Protein AF-A0C649-F1 (afdb_monomer)

Structure (mmCIF, N/CA/C/O backbone):
data_AF-A0C649-F1
#
_entry.id   AF-A0C649-F1
#
loop_
_atom_site.group_PDB
_atom_site.id
_atom_site.type_symbol
_atom_site.label_atom_id
_atom_site.label_alt_id
_atom_site.label_comp_id
_atom_site.label_asym_id
_atom_site.label_entity_id
_atom_site.label_seq_id
_atom_site.pdbx_PDB_ins_code
_atom_site.Cartn_x
_atom_site.Cartn_y
_atom_site.Cartn_z
_atom_site.occupancy
_atom_site.B_iso_or_equiv
_atom_site.auth_seq_id
_atom_site.auth_comp_id
_atom_site.auth_asym_id
_atom_site.auth_atom_id
_atom_site.pdbx_PDB_model_num
ATOM 1 N N . MET A 1 1 ? -25.216 -16.153 63.126 1.00 35.41 1 MET A N 1
ATOM 2 C CA . MET A 1 1 ? -24.737 -17.516 62.807 1.00 35.41 1 MET A CA 1
ATOM 3 C C . MET A 1 1 ? -25.718 -18.140 61.824 1.00 35.41 1 MET A C 1
ATOM 5 O O . MET A 1 1 ? -26.820 -18.478 62.225 1.00 35.41 1 MET A O 1
ATOM 9 N N . SER A 1 2 ? -25.393 -18.168 60.529 1.00 37.34 2 SER A N 1
ATOM 10 C CA . SER A 1 2 ? -26.264 -18.753 59.497 1.00 37.34 2 SER A CA 1
ATOM 11 C C . SER A 1 2 ? -26.113 -20.274 59.497 1.00 37.34 2 SER A C 1
ATOM 13 O O . SER A 1 2 ? -25.001 -20.763 59.297 1.00 37.34 2 SER A O 1
ATOM 15 N N . GLN A 1 3 ? -27.207 -20.997 59.736 1.00 40.62 3 GLN A N 1
ATOM 16 C CA . GLN A 1 3 ? -27.251 -22.458 59.663 1.00 40.62 3 GLN A CA 1
ATOM 17 C C . GLN A 1 3 ? -26.860 -22.915 58.247 1.00 40.62 3 GLN A C 1
ATOM 19 O O . GLN A 1 3 ? -27.364 -22.385 57.255 1.00 40.62 3 GLN A O 1
ATOM 24 N N . LEU A 1 4 ? -25.912 -23.851 58.159 1.00 45.19 4 LEU A N 1
ATOM 25 C CA . LEU A 1 4 ? -25.531 -24.497 56.903 1.00 45.19 4 LEU A CA 1
ATOM 26 C C . LEU A 1 4 ? -26.695 -25.391 56.437 1.00 45.19 4 LEU A C 1
ATOM 28 O O . LEU A 1 4 ? -27.261 -26.100 57.269 1.00 45.19 4 LEU A O 1
ATOM 32 N N . PRO A 1 5 ? -27.070 -25.368 55.146 1.00 49.59 5 PRO A N 1
ATOM 33 C CA . PRO A 1 5 ? -28.131 -26.226 54.631 1.00 49.59 5 PRO A CA 1
ATOM 34 C C . PRO A 1 5 ? -27.741 -27.703 54.768 1.00 49.59 5 PRO A C 1
ATOM 36 O O . PRO A 1 5 ? -26.614 -28.090 54.455 1.00 49.59 5 PRO A O 1
ATOM 39 N N . GLU A 1 6 ? -28.680 -28.520 55.242 1.00 47.09 6 GLU A N 1
ATOM 40 C CA . GLU A 1 6 ? -28.491 -29.954 55.458 1.00 47.09 6 GLU A CA 1
ATOM 41 C C . GLU A 1 6 ? -28.336 -30.675 54.105 1.00 47.09 6 GLU A C 1
ATOM 43 O O . GLU A 1 6 ? -29.256 -30.730 53.287 1.00 47.09 6 GLU A O 1
ATOM 48 N N . PHE A 1 7 ? -27.131 -31.181 53.834 1.00 50.72 7 PHE A N 1
ATOM 49 C CA . PHE A 1 7 ? -26.764 -31.794 52.558 1.00 50.72 7 PHE A CA 1
ATOM 50 C C . PHE A 1 7 ? -27.083 -33.297 52.581 1.00 50.72 7 PHE A C 1
ATOM 52 O O . PHE A 1 7 ? -26.353 -34.086 53.180 1.00 50.72 7 PHE A O 1
ATOM 59 N N . LYS A 1 8 ? -28.172 -33.718 51.923 1.00 53.97 8 LYS A N 1
ATOM 60 C CA . LYS A 1 8 ? -28.443 -35.145 51.675 1.00 53.97 8 LYS A CA 1
ATOM 61 C C . LYS A 1 8 ? -27.561 -35.637 50.529 1.00 53.97 8 LYS A C 1
ATOM 63 O O . LYS A 1 8 ? -27.730 -35.203 49.393 1.00 53.97 8 LYS A O 1
ATOM 68 N N . ILE A 1 9 ? -26.640 -36.554 50.826 1.00 57.12 9 ILE A N 1
ATOM 69 C CA . ILE A 1 9 ? -25.811 -37.219 49.813 1.00 57.12 9 ILE A CA 1
ATOM 70 C C . ILE A 1 9 ? -26.740 -38.090 48.946 1.00 57.12 9 ILE A C 1
ATOM 72 O O . ILE A 1 9 ? -27.414 -38.966 49.495 1.00 57.12 9 ILE A O 1
ATOM 76 N N . PRO A 1 10 ? -26.829 -37.860 47.623 1.00 64.06 10 PRO A N 1
ATOM 77 C CA . PRO A 1 10 ? -27.607 -38.720 46.743 1.00 64.06 10 PRO A CA 1
ATOM 78 C C . PRO A 1 10 ? -27.006 -40.127 46.742 1.00 64.06 10 PRO A C 1
ATOM 80 O O . PRO A 1 10 ? -25.787 -40.295 46.751 1.00 64.06 10 PRO A O 1
ATOM 83 N N . ASN A 1 11 ? -27.869 -41.139 46.765 1.00 62.66 11 ASN A N 1
ATOM 84 C CA . ASN A 1 11 ? -27.449 -42.527 46.901 1.00 62.66 11 ASN A CA 1
ATOM 85 C C . ASN A 1 11 ? -26.733 -42.969 45.613 1.00 62.66 11 ASN A C 1
ATOM 87 O O . ASN A 1 11 ? -27.376 -43.185 44.586 1.00 62.66 11 ASN A O 1
ATOM 91 N N . VAL A 1 12 ? -25.402 -43.043 45.645 1.00 62.41 12 VAL A N 1
ATOM 92 C CA . VAL A 1 12 ? -24.602 -43.508 44.507 1.00 62.41 12 VAL A CA 1
ATOM 93 C C . VAL A 1 12 ? -24.644 -45.032 44.509 1.00 62.41 12 VAL A C 1
ATOM 95 O O . VAL A 1 12 ? -24.169 -45.670 45.446 1.00 62.41 12 VAL A O 1
ATOM 98 N N . VAL A 1 13 ? -25.247 -45.619 43.475 1.00 65.62 13 VAL A N 1
ATOM 99 C CA . VAL A 1 13 ? -25.283 -47.075 43.301 1.00 65.62 13 VAL A CA 1
ATOM 100 C C . VAL A 1 13 ? -23.872 -47.545 42.952 1.00 65.62 13 VAL A C 1
ATOM 102 O O . VAL A 1 13 ? -23.377 -47.251 41.867 1.00 65.62 13 VAL A O 1
ATOM 105 N N . ASP A 1 14 ? -23.217 -48.242 43.880 1.00 64.81 14 ASP A N 1
ATOM 106 C CA . ASP A 1 14 ? -21.883 -48.811 43.675 1.00 64.81 14 ASP A CA 1
ATOM 107 C C . ASP A 1 14 ? -21.987 -50.133 42.882 1.00 64.81 14 ASP A C 1
ATOM 109 O O . ASP A 1 14 ? -22.601 -51.086 43.378 1.00 64.81 14 ASP A O 1
ATOM 113 N N . PRO A 1 15 ? -21.407 -50.230 41.668 1.00 65.31 15 PRO A N 1
ATOM 114 C CA . PRO A 1 15 ? -21.400 -51.458 40.875 1.00 65.31 15 PRO A CA 1
ATOM 115 C C . PRO A 1 15 ? -20.429 -52.539 41.397 1.00 65.31 15 PRO A C 1
ATOM 117 O O . PRO A 1 15 ? -20.399 -53.630 40.833 1.00 65.31 15 PRO A O 1
ATOM 120 N N . LYS A 1 16 ? -19.658 -52.281 42.469 1.00 69.50 16 LYS A N 1
ATOM 121 C CA . LYS A 1 16 ? -18.791 -53.250 43.180 1.00 69.50 16 LYS A CA 1
ATOM 122 C C . LYS A 1 16 ? -17.788 -54.003 42.292 1.00 69.50 16 LYS A C 1
ATOM 124 O O . LYS A 1 16 ? -17.493 -55.173 42.529 1.00 69.50 16 LYS A O 1
ATOM 129 N N . LEU A 1 17 ? -17.241 -53.333 41.280 1.00 67.25 17 LEU A N 1
ATOM 130 C CA . LEU A 1 17 ? -16.316 -53.944 40.316 1.00 67.25 17 LEU A CA 1
ATOM 131 C C . LEU A 1 17 ? -14.910 -54.210 40.894 1.00 67.25 17 LEU A C 1
ATOM 133 O O . LEU A 1 17 ? -14.201 -55.079 40.396 1.00 67.25 17 LEU A O 1
ATOM 137 N N . TRP A 1 18 ? -14.510 -53.508 41.957 1.00 65.25 18 TRP A N 1
ATOM 138 C CA . TRP A 1 18 ? -13.268 -53.739 42.705 1.00 65.25 18 TRP A CA 1
ATOM 139 C C . TRP A 1 18 ? -13.424 -53.289 44.167 1.00 65.25 18 TRP A C 1
ATOM 141 O O . TRP A 1 18 ? -14.275 -52.446 44.462 1.00 65.25 18 TRP A O 1
ATOM 151 N N . PRO A 1 19 ? -12.618 -53.817 45.109 1.00 64.50 19 PRO A N 1
ATOM 152 C CA . PRO A 1 19 ? -12.611 -53.329 46.482 1.00 64.50 19 PRO A CA 1
ATOM 153 C C . PRO A 1 19 ? -12.118 -51.879 46.524 1.00 64.50 19 PRO A C 1
ATOM 155 O O . PRO A 1 19 ? -11.010 -51.571 46.083 1.00 64.50 19 PRO A O 1
ATOM 158 N N . ASN A 1 20 ? -12.947 -50.983 47.057 1.00 57.06 20 ASN A N 1
ATOM 159 C CA . ASN A 1 20 ? -12.596 -49.573 47.186 1.00 57.06 20 ASN A CA 1
ATOM 160 C C . ASN A 1 20 ? -11.365 -49.419 48.107 1.00 57.06 20 ASN A C 1
ATOM 162 O O . ASN A 1 20 ? -11.373 -49.957 49.222 1.00 57.06 20 ASN A O 1
ATOM 166 N N . PRO A 1 21 ? -10.299 -48.711 47.681 1.00 56.06 21 PRO A N 1
ATOM 167 C CA . PRO A 1 21 ? -9.145 -48.446 48.537 1.00 56.06 21 PRO A CA 1
ATOM 168 C C . PRO A 1 21 ? -9.606 -47.704 49.798 1.00 56.06 21 PRO A C 1
ATOM 170 O O . PRO A 1 21 ? -10.494 -46.860 49.699 1.00 56.06 21 PRO A O 1
ATOM 173 N N . ARG A 1 22 ? -9.035 -48.077 50.964 1.00 51.62 22 ARG A N 1
ATOM 174 C CA . ARG A 1 22 ? -9.416 -47.663 52.338 1.00 51.62 22 ARG A CA 1
ATOM 175 C C . ARG A 1 22 ? -10.439 -46.525 52.358 1.00 51.62 22 ARG A C 1
ATOM 177 O O . ARG A 1 22 ? -10.082 -45.361 52.191 1.00 51.62 22 ARG A O 1
ATOM 184 N N . THR A 1 23 ? -11.698 -46.892 52.582 1.00 53.94 23 THR A N 1
ATOM 185 C CA . THR A 1 23 ? -12.818 -45.960 52.700 1.00 53.94 23 THR A CA 1
ATOM 186 C C . THR A 1 23 ? -12.460 -44.879 53.715 1.00 53.94 23 THR A C 1
ATOM 188 O O . THR A 1 23 ? -12.307 -45.181 54.901 1.00 53.94 23 THR A O 1
ATOM 191 N N . MET A 1 24 ? -12.311 -43.631 53.261 1.00 55.50 24 MET A N 1
ATOM 192 C CA . MET A 1 24 ? -12.345 -42.480 54.163 1.00 55.50 24 MET A CA 1
ATOM 193 C C . MET A 1 24 ? -13.561 -42.644 55.073 1.00 55.50 24 MET A C 1
ATOM 195 O O . MET A 1 24 ? -14.628 -43.062 54.610 1.00 55.50 24 MET A O 1
ATOM 199 N N . THR A 1 25 ? -13.410 -42.362 56.367 1.00 60.91 25 THR A N 1
ATOM 200 C CA . THR A 1 25 ? -14.553 -42.481 57.275 1.00 60.91 25 THR A CA 1
ATOM 201 C C . THR A 1 25 ? -15.687 -41.582 56.766 1.00 60.91 25 THR A C 1
ATOM 203 O O . THR A 1 25 ? -15.413 -40.540 56.163 1.00 60.91 25 THR A O 1
ATOM 206 N N . PRO A 1 26 ? -16.968 -41.931 56.979 1.00 58.00 26 PRO A N 1
ATOM 207 C CA . PRO A 1 26 ? -18.090 -41.134 56.475 1.00 58.00 26 PRO A CA 1
ATOM 208 C C . PRO A 1 26 ? -17.986 -39.649 56.857 1.00 58.00 26 PRO A C 1
ATOM 210 O O . PRO A 1 26 ? -18.333 -38.779 56.067 1.00 58.00 26 PRO A O 1
ATOM 213 N N . GLN A 1 27 ? -17.407 -39.362 58.027 1.00 58.19 27 GLN A N 1
ATOM 214 C CA . GLN A 1 27 ? -17.089 -38.016 58.510 1.00 58.19 27 GLN A CA 1
ATOM 215 C C . GLN A 1 27 ? -16.007 -37.308 57.675 1.00 58.19 27 GLN A C 1
ATOM 217 O O . GLN A 1 27 ? -16.137 -36.117 57.399 1.00 58.19 27 GLN A O 1
ATOM 222 N N . GLN A 1 28 ? -14.960 -38.014 57.238 1.00 58.44 28 GLN A N 1
ATOM 223 C CA . GLN A 1 28 ? -13.913 -37.482 56.354 1.00 58.44 28 GLN A CA 1
ATOM 224 C C . GLN A 1 28 ? -14.434 -37.235 54.932 1.00 58.44 28 GLN A C 1
ATOM 226 O O . GLN A 1 28 ? -14.121 -36.217 54.319 1.00 58.44 28 GLN A O 1
ATOM 231 N N . LEU A 1 29 ? -15.286 -38.129 54.424 1.00 57.78 29 LEU A N 1
ATOM 232 C CA . LEU A 1 29 ? -15.900 -37.978 53.105 1.00 57.78 29 LEU A CA 1
ATOM 233 C C . LEU A 1 29 ? -16.904 -36.810 53.084 1.00 57.78 29 LEU A C 1
ATOM 235 O O . LEU A 1 29 ? -16.911 -36.017 52.142 1.00 57.78 29 LEU A O 1
ATOM 239 N N . GLN A 1 30 ? -17.699 -36.660 54.151 1.00 57.91 30 GLN A N 1
ATOM 240 C CA . GLN A 1 30 ? -18.610 -35.529 54.364 1.00 57.91 30 GLN A CA 1
ATOM 241 C C . GLN A 1 30 ? -17.865 -34.203 54.531 1.00 57.91 30 GLN A C 1
ATOM 243 O O . GLN A 1 30 ? -18.298 -33.185 53.996 1.00 57.91 30 GLN A O 1
ATOM 248 N N . THR A 1 31 ? -16.733 -34.187 55.238 1.00 60.88 31 THR A N 1
ATOM 249 C CA . THR A 1 31 ? -15.916 -32.971 55.382 1.00 60.88 31 THR A CA 1
ATOM 250 C C . THR A 1 31 ? -15.257 -32.570 54.061 1.00 60.88 31 THR A C 1
ATOM 252 O O . THR A 1 31 ? -15.305 -31.396 53.714 1.00 60.88 31 THR A O 1
ATOM 255 N N . PHE A 1 32 ? -14.742 -33.507 53.259 1.00 60.47 32 PHE A N 1
ATOM 256 C CA . PHE A 1 32 ? -14.197 -33.186 51.930 1.00 60.47 32 PHE A CA 1
ATOM 257 C C . PHE A 1 32 ? -15.264 -32.676 50.948 1.00 60.47 32 PHE A C 1
ATOM 259 O O . PHE A 1 32 ? -15.103 -31.606 50.362 1.00 60.47 32 PHE A O 1
ATOM 266 N N . THR A 1 33 ? -16.389 -33.388 50.811 1.00 62.19 33 THR A N 1
ATOM 267 C CA . THR A 1 33 ? -17.481 -32.967 49.909 1.00 62.19 33 THR A CA 1
ATOM 268 C C . THR A 1 33 ? -18.137 -31.660 50.352 1.00 62.19 33 THR A C 1
ATOM 270 O O . THR A 1 33 ? -18.487 -30.835 49.507 1.00 62.19 33 THR A O 1
ATOM 273 N N . SER A 1 34 ? -18.259 -31.415 51.661 1.00 67.19 34 SER A N 1
ATOM 274 C CA . SER A 1 34 ? -18.781 -30.142 52.170 1.00 67.19 34 SER A CA 1
ATOM 275 C C . SER A 1 34 ? -17.812 -28.978 51.957 1.00 67.19 34 SER A C 1
ATOM 277 O O . SER A 1 34 ? -18.263 -27.898 51.581 1.00 67.19 34 SER A O 1
ATOM 279 N N . LEU A 1 35 ? -16.497 -29.171 52.112 1.00 74.56 35 LEU A N 1
ATOM 280 C CA . LEU A 1 35 ? -15.500 -28.129 51.833 1.00 74.56 35 LEU A CA 1
ATOM 281 C C . LEU A 1 35 ? -15.490 -27.718 50.354 1.00 74.56 35 LEU A C 1
ATOM 283 O O . LEU A 1 35 ? -15.446 -26.522 50.054 1.00 74.56 35 LEU A O 1
ATOM 287 N N . ASP A 1 36 ? -15.582 -28.675 49.431 1.00 75.94 36 ASP A N 1
ATOM 288 C CA . ASP A 1 36 ? -15.642 -28.375 47.996 1.00 75.94 36 ASP A CA 1
ATOM 289 C C . ASP A 1 36 ? -16.971 -27.716 47.598 1.00 75.94 36 ASP A C 1
ATOM 291 O O . ASP A 1 36 ? -16.977 -26.748 46.833 1.00 75.94 36 ASP A O 1
ATOM 295 N N . MET A 1 37 ? -18.090 -28.135 48.198 1.00 75.44 37 MET A N 1
ATOM 296 C CA . MET A 1 37 ? -19.380 -27.448 48.053 1.00 75.44 37 MET A CA 1
ATOM 297 C C . MET A 1 37 ? -19.358 -26.017 48.610 1.00 75.44 37 MET A C 1
ATOM 299 O O . MET A 1 37 ? -19.940 -25.114 48.008 1.00 75.44 37 MET A O 1
ATOM 303 N N . VAL A 1 38 ? -18.664 -25.764 49.725 1.00 77.75 38 VAL A N 1
ATOM 304 C CA . VAL A 1 38 ? -18.505 -24.413 50.294 1.00 77.75 38 VAL A CA 1
ATOM 305 C C . VAL A 1 38 ? -17.700 -23.513 49.354 1.00 77.75 38 VAL A C 1
ATOM 307 O O . VAL A 1 38 ? -18.114 -22.376 49.106 1.00 77.75 38 VAL A O 1
ATOM 310 N N . LYS A 1 39 ? -16.602 -24.016 48.774 1.00 81.69 39 LYS A N 1
ATOM 311 C CA . LYS A 1 39 ? -15.816 -23.282 47.767 1.00 81.69 39 LYS A CA 1
ATOM 312 C C . LYS A 1 39 ? -16.652 -22.967 46.525 1.00 81.69 39 LYS A C 1
ATOM 314 O O . LYS A 1 39 ? -16.677 -21.818 46.090 1.00 81.69 39 LYS A O 1
ATOM 319 N N . LEU A 1 40 ? -17.394 -23.944 45.997 1.00 81.44 40 LEU A N 1
ATOM 320 C CA . LEU A 1 40 ? -18.297 -23.750 44.856 1.00 81.44 40 LEU A CA 1
ATOM 321 C C . LEU A 1 40 ? -19.373 -22.699 45.146 1.00 81.44 40 LEU A C 1
ATOM 323 O O . LEU A 1 40 ? -19.580 -21.791 44.341 1.00 81.44 40 LEU A O 1
ATOM 327 N N . ASN A 1 41 ? -20.010 -22.761 46.315 1.00 81.75 41 ASN A N 1
ATOM 328 C CA . ASN A 1 41 ? -21.019 -21.785 46.723 1.00 81.75 41 ASN A CA 1
ATOM 329 C C . ASN A 1 41 ? -20.443 -20.368 46.858 1.00 81.75 41 ASN A C 1
ATOM 331 O O . ASN A 1 41 ? -21.106 -19.399 46.479 1.00 81.75 41 ASN A O 1
ATOM 335 N N . TYR A 1 42 ? -19.209 -20.227 47.351 1.00 83.19 42 TYR A N 1
ATOM 336 C CA . TYR A 1 42 ? -18.521 -18.936 47.410 1.00 83.19 42 TYR A CA 1
ATOM 337 C C . TYR A 1 42 ? -18.225 -18.379 46.010 1.00 83.19 42 TYR A C 1
ATOM 339 O O . TYR A 1 42 ? -18.505 -17.207 45.738 1.00 83.19 42 TYR A O 1
ATOM 347 N N . THR A 1 43 ? -17.748 -19.222 45.091 1.00 83.69 43 THR A N 1
ATOM 348 C CA . THR A 1 43 ? -17.514 -18.849 43.688 1.00 83.69 43 THR A CA 1
ATOM 349 C C . THR A 1 43 ? -18.814 -18.442 42.998 1.00 83.69 43 THR A C 1
ATOM 351 O O . THR A 1 43 ? -18.869 -17.378 42.386 1.00 83.69 43 THR A O 1
ATOM 354 N N . PHE A 1 44 ? -19.901 -19.201 43.170 1.00 85.50 44 PHE A N 1
AT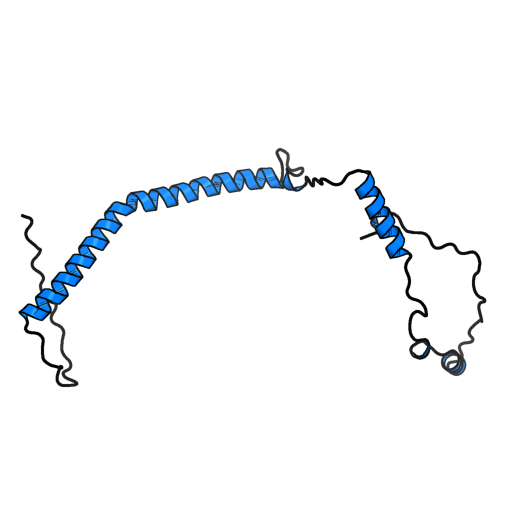OM 355 C CA . PHE A 1 44 ? -21.214 -18.848 42.619 1.00 85.50 44 PHE A CA 1
ATOM 356 C C . PHE A 1 44 ? -21.779 -17.557 43.210 1.00 85.50 44 PHE A C 1
ATOM 358 O O . PHE A 1 44 ? -22.366 -16.752 42.487 1.00 85.50 44 PHE A O 1
ATOM 365 N N . LYS A 1 45 ? -21.598 -17.319 44.513 1.00 86.12 45 LYS A N 1
ATOM 366 C CA . LYS A 1 45 ? -22.007 -16.063 45.153 1.00 86.12 45 LYS A CA 1
ATOM 367 C C . LYS A 1 45 ? -21.216 -14.877 44.602 1.00 86.12 45 LYS A C 1
ATOM 369 O O . LYS A 1 45 ? -21.791 -13.811 44.401 1.00 86.12 45 LYS A O 1
ATOM 374 N N . THR A 1 46 ? -19.929 -15.068 44.330 1.00 85.94 46 THR A N 1
ATOM 375 C CA . THR A 1 46 ? -19.056 -14.045 43.742 1.00 85.94 46 THR A CA 1
ATOM 376 C C . THR A 1 46 ? -19.426 -13.774 42.284 1.00 85.94 46 THR A C 1
ATOM 378 O O . THR A 1 46 ? -19.594 -12.617 41.919 1.00 85.94 46 THR A O 1
ATOM 381 N N . LEU A 1 47 ? -19.679 -14.819 41.490 1.00 87.44 47 LEU A N 1
ATOM 382 C CA . LEU A 1 47 ? -20.150 -14.718 40.105 1.00 87.44 47 LEU A CA 1
ATOM 383 C C . LEU A 1 47 ? -21.503 -13.995 40.007 1.00 87.44 47 LEU A C 1
ATOM 385 O O . LEU A 1 47 ? -21.691 -13.108 39.183 1.00 87.44 47 LEU A O 1
ATOM 389 N N . LYS A 1 48 ? -22.453 -14.326 40.890 1.00 87.38 48 LYS A N 1
ATOM 390 C CA . LYS A 1 48 ? -23.750 -13.633 40.950 1.00 87.38 48 LYS A CA 1
ATOM 391 C C . LYS A 1 48 ? -23.598 -12.159 41.328 1.00 87.38 48 LYS A C 1
ATOM 393 O O . LYS A 1 48 ? -24.336 -11.326 40.817 1.00 87.38 48 LYS A O 1
ATOM 398 N N . LYS A 1 49 ? -22.642 -11.827 42.200 1.00 87.56 49 LYS A N 1
ATOM 399 C CA . LYS A 1 49 ? -22.337 -10.435 42.566 1.00 87.56 49 LYS A CA 1
ATOM 400 C C . LYS A 1 49 ? -21.590 -9.673 41.469 1.00 87.56 49 LYS A C 1
ATOM 402 O O . LYS A 1 49 ? -21.764 -8.464 41.381 1.00 87.56 49 LYS A O 1
ATOM 407 N N . SER A 1 50 ? -20.789 -10.347 40.641 1.00 91.44 50 SER A N 1
ATOM 408 C CA . SER A 1 50 ? -20.096 -9.736 39.499 1.00 91.44 50 SER A CA 1
ATOM 409 C C . SER A 1 50 ? -20.955 -9.659 38.233 1.00 91.44 50 SER A C 1
ATOM 411 O O . SER A 1 50 ? -20.616 -8.909 37.322 1.00 91.44 50 SER A O 1
ATOM 413 N N . ALA A 1 51 ? -22.091 -10.361 38.183 1.00 90.31 51 ALA A N 1
ATOM 414 C CA . ALA A 1 51 ? -23.054 -10.302 37.085 1.00 90.31 51 ALA A CA 1
ATOM 415 C C . ALA A 1 51 ? -23.403 -8.872 36.609 1.00 90.31 51 ALA A C 1
ATOM 417 O O . ALA A 1 51 ? -23.297 -8.637 35.407 1.00 90.31 51 ALA A O 1
ATOM 418 N N . PRO A 1 52 ? -23.745 -7.887 37.472 1.00 92.31 52 PRO A N 1
ATOM 419 C CA . PRO A 1 52 ? -24.017 -6.521 37.013 1.00 92.31 52 PRO A CA 1
ATOM 420 C C . PRO A 1 52 ? -22.805 -5.846 36.356 1.00 92.31 52 PRO A C 1
ATOM 422 O O . PRO A 1 52 ? -22.978 -5.090 35.405 1.00 92.31 52 PRO A O 1
ATOM 425 N N . TYR A 1 53 ? -21.583 -6.144 36.809 1.00 93.62 53 TYR A N 1
ATOM 426 C CA . TYR A 1 53 ? -20.361 -5.627 36.188 1.00 93.62 53 TYR A CA 1
ATOM 427 C C . TYR A 1 53 ? -20.151 -6.231 34.796 1.00 93.62 53 TYR A C 1
ATOM 429 O O . TYR A 1 53 ? -19.929 -5.500 33.836 1.00 93.62 53 TYR A O 1
ATOM 437 N N . ILE A 1 54 ? -20.290 -7.554 34.665 1.00 92.62 54 ILE A N 1
ATOM 438 C CA . ILE A 1 54 ? -20.151 -8.254 33.379 1.00 92.62 54 ILE A CA 1
ATOM 439 C C . ILE A 1 54 ? -21.200 -7.751 32.381 1.00 92.62 54 ILE A C 1
ATOM 441 O O . ILE A 1 54 ? -20.864 -7.417 31.248 1.00 92.62 54 ILE A O 1
ATOM 445 N N . VAL A 1 55 ? -22.461 -7.642 32.809 1.00 94.81 55 VAL A N 1
ATOM 446 C CA . VAL A 1 55 ? -23.547 -7.114 31.973 1.00 94.81 55 VAL A CA 1
ATOM 447 C C . VAL A 1 55 ? -23.284 -5.659 31.587 1.00 94.81 55 VAL A C 1
ATOM 449 O O . VAL A 1 55 ? -23.478 -5.301 30.429 1.00 94.81 55 VAL A O 1
ATOM 452 N N . GLY A 1 56 ? -22.790 -4.834 32.514 1.00 95.69 56 GLY A N 1
ATOM 453 C CA . GLY A 1 56 ? -22.417 -3.447 32.234 1.00 95.69 56 GLY A CA 1
ATOM 454 C C . GLY A 1 56 ? -21.316 -3.328 31.178 1.00 95.69 56 GLY A C 1
ATOM 455 O O . GLY A 1 56 ? -21.440 -2.526 30.255 1.00 95.69 56 GLY A O 1
ATOM 456 N N . VAL A 1 57 ? -20.278 -4.165 31.259 1.00 96.00 57 VAL A N 1
ATOM 457 C CA . VAL A 1 57 ? -19.199 -4.203 30.258 1.00 96.00 57 VAL A CA 1
ATOM 458 C C . VAL A 1 57 ? -19.732 -4.647 28.896 1.00 96.00 57 VAL A C 1
ATOM 460 O O . VAL A 1 57 ? -19.452 -3.991 27.897 1.00 96.00 57 VAL A O 1
ATOM 463 N N . LEU A 1 58 ? -20.545 -5.707 28.842 1.00 95.38 58 LEU A N 1
ATOM 464 C CA . LEU A 1 58 ? -21.126 -6.197 27.585 1.00 95.38 58 LEU A CA 1
ATOM 465 C C . LEU A 1 58 ? -22.063 -5.170 26.937 1.00 95.38 58 LEU A C 1
ATOM 467 O O . LEU A 1 58 ? -21.988 -4.950 25.729 1.00 95.38 58 LEU A O 1
ATOM 471 N N . ALA A 1 59 ? -22.905 -4.503 27.730 1.00 95.44 59 ALA A N 1
ATOM 472 C CA . ALA A 1 59 ? -23.746 -3.413 27.247 1.00 95.44 59 ALA A CA 1
ATOM 473 C C . ALA A 1 59 ? -22.891 -2.248 26.727 1.00 95.44 59 ALA A C 1
ATOM 475 O O . ALA A 1 59 ? -23.160 -1.722 25.649 1.00 95.44 59 ALA A O 1
ATOM 476 N N . GLY A 1 60 ? -21.819 -1.894 27.442 1.00 96.31 60 GLY A N 1
ATOM 477 C CA . GLY A 1 60 ? -20.839 -0.908 26.994 1.00 96.31 60 GLY A CA 1
ATOM 478 C C . GLY A 1 60 ? -20.238 -1.263 25.633 1.00 96.31 60 GLY A C 1
ATOM 479 O O . GLY A 1 60 ? -20.262 -0.433 24.730 1.00 96.31 60 GLY A O 1
ATOM 480 N N . CYS A 1 61 ? -19.783 -2.507 25.452 1.00 95.19 61 CYS A N 1
ATOM 481 C CA . CYS A 1 61 ? -19.263 -3.003 24.174 1.00 95.19 61 CYS A CA 1
ATOM 482 C C . CYS A 1 61 ? -20.294 -2.931 23.039 1.00 95.19 61 CYS A C 1
ATOM 484 O O . CYS A 1 61 ? -19.945 -2.601 21.908 1.00 95.19 61 CYS A O 1
ATOM 486 N N . PHE A 1 62 ? -21.564 -3.217 23.328 1.00 96.38 62 PHE A N 1
ATOM 487 C CA . PHE A 1 62 ? -22.632 -3.123 22.335 1.00 96.38 62 PHE A CA 1
ATOM 488 C C . PHE A 1 62 ? -22.900 -1.672 21.902 1.00 96.38 62 PHE A C 1
ATOM 490 O O . PHE A 1 62 ? -23.053 -1.384 20.718 1.00 96.38 62 PHE A O 1
ATOM 497 N N . PHE A 1 63 ? -22.923 -0.719 22.836 1.00 94.38 63 PHE A N 1
ATOM 498 C CA . PHE A 1 63 ? -23.109 0.688 22.470 1.00 94.38 63 PHE A CA 1
ATOM 499 C C . PHE A 1 63 ? -21.892 1.269 21.751 1.00 94.38 63 PHE A C 1
ATOM 501 O O . PHE A 1 63 ? -22.054 2.049 20.810 1.00 94.38 63 PHE A O 1
ATOM 508 N N . THR A 1 64 ? -20.677 0.876 22.141 1.00 95.06 64 THR A N 1
ATOM 509 C CA . THR A 1 64 ? -19.473 1.318 21.434 1.00 95.06 64 THR A CA 1
ATOM 510 C C . THR A 1 64 ? -19.408 0.750 20.023 1.00 95.06 64 THR A C 1
ATOM 512 O O . THR A 1 64 ? -19.023 1.496 19.127 1.00 95.06 64 THR A O 1
ATOM 515 N N . SER A 1 65 ? -19.855 -0.488 19.770 1.00 94.94 65 SER A N 1
ATOM 516 C CA . SER A 1 65 ? -19.870 -1.038 18.406 1.00 94.94 65 SER A CA 1
ATOM 517 C C . SER A 1 65 ? -20.756 -0.219 17.461 1.00 94.94 65 SER A C 1
ATOM 519 O O . SER A 1 65 ? -20.336 0.101 16.353 1.00 94.94 65 SER A O 1
ATOM 521 N N . LEU A 1 66 ? -21.929 0.234 17.919 1.00 94.62 66 LEU A N 1
ATOM 522 C CA . LEU A 1 66 ? -22.812 1.098 17.121 1.00 94.62 66 LEU A CA 1
ATOM 523 C C . LEU A 1 66 ? -22.185 2.464 16.793 1.00 94.62 66 LEU A C 1
ATOM 525 O O . LEU A 1 66 ? -22.444 3.032 15.729 1.00 94.62 66 LEU A O 1
ATOM 529 N N . ILE A 1 67 ? -21.382 3.015 17.708 1.00 95.31 67 ILE A N 1
ATOM 530 C CA . ILE A 1 67 ? -20.665 4.280 17.493 1.00 95.31 67 ILE A CA 1
ATOM 531 C C . ILE A 1 67 ? -19.506 4.063 16.520 1.00 95.31 67 ILE A C 1
ATOM 533 O O . ILE A 1 67 ? -19.351 4.836 15.574 1.00 95.31 67 ILE A O 1
ATOM 537 N N . VAL A 1 68 ? -18.722 3.002 16.725 1.00 95.44 68 VAL A N 1
ATOM 538 C CA . VAL A 1 68 ? -17.590 2.642 15.865 1.00 95.44 68 VAL A CA 1
ATOM 539 C C . VAL A 1 68 ? -18.060 2.442 14.429 1.00 95.44 68 VAL A C 1
ATOM 541 O O . VAL A 1 68 ? -17.468 3.030 13.531 1.00 95.44 68 VAL A O 1
ATOM 544 N N . ASP A 1 69 ? -19.172 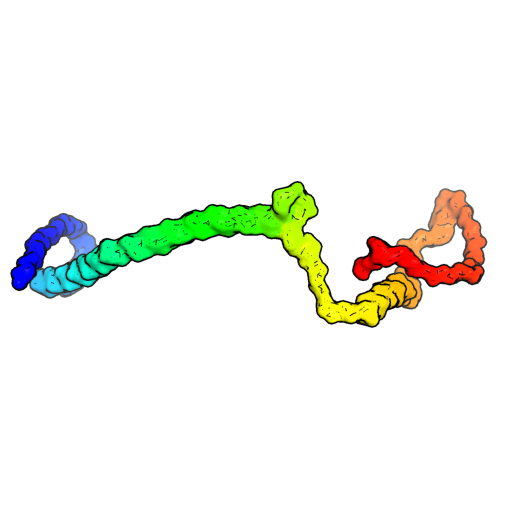1.742 14.201 1.00 93.69 69 ASP A N 1
ATOM 545 C CA . ASP A 1 69 ? -19.727 1.554 12.856 1.00 93.69 69 ASP A CA 1
ATOM 546 C C . ASP A 1 69 ? -20.036 2.884 12.153 1.00 93.69 69 ASP A C 1
ATOM 548 O O . ASP A 1 69 ? -19.786 3.037 10.955 1.00 93.69 69 ASP A O 1
ATOM 552 N N . LYS A 1 70 ? -20.557 3.879 12.883 1.00 91.62 70 LYS A N 1
ATOM 553 C CA . LYS A 1 70 ? -20.815 5.217 12.328 1.00 91.62 70 LYS A CA 1
ATOM 554 C C . LYS A 1 70 ? -19.518 5.960 12.021 1.00 91.62 70 LYS A C 1
ATOM 556 O O . LYS A 1 70 ? -19.396 6.533 10.942 1.00 91.62 70 LYS A O 1
ATOM 561 N N . VAL A 1 71 ? -18.548 5.931 12.934 1.00 93.50 71 VAL A N 1
ATOM 562 C CA . VAL A 1 71 ? -17.247 6.595 12.749 1.00 93.50 71 VAL A CA 1
ATOM 563 C C . VAL A 1 71 ? -16.484 5.978 11.581 1.00 93.50 71 VAL A C 1
ATOM 565 O O . VAL A 1 71 ? -15.955 6.709 10.751 1.00 93.50 71 VAL A O 1
ATOM 568 N N . VAL A 1 72 ? -16.481 4.649 11.462 1.00 93.75 72 VAL A N 1
ATOM 569 C CA . VAL A 1 72 ? -15.849 3.930 10.349 1.00 93.75 72 VAL A CA 1
ATOM 570 C C . VAL A 1 72 ? -16.521 4.293 9.028 1.00 93.75 72 VAL A C 1
ATOM 572 O O . VAL A 1 72 ? -15.828 4.596 8.060 1.00 93.75 72 VAL A O 1
ATOM 575 N N . LYS A 1 73 ? -17.859 4.358 8.980 1.00 92.50 73 LYS A N 1
ATOM 576 C CA . LYS A 1 73 ? -18.569 4.815 7.776 1.00 92.50 73 LYS A CA 1
ATOM 577 C C . LYS A 1 73 ? -18.169 6.235 7.378 1.00 92.50 73 LYS A C 1
ATOM 579 O O . LYS A 1 73 ? -17.887 6.461 6.207 1.00 92.50 73 LYS A O 1
ATOM 584 N N . VAL A 1 74 ? -18.073 7.167 8.325 1.00 93.31 74 VAL A N 1
ATOM 585 C CA . VAL A 1 74 ? -17.612 8.539 8.039 1.00 93.31 74 VAL A CA 1
ATOM 586 C C . VAL A 1 74 ? -16.135 8.561 7.620 1.00 93.31 74 VAL A C 1
ATOM 588 O O . VAL A 1 74 ? -15.770 9.283 6.697 1.00 93.31 74 VAL A O 1
ATOM 591 N N . HIS A 1 75 ? -15.280 7.737 8.231 1.00 93.00 75 HIS A N 1
ATOM 592 C CA . HIS A 1 75 ? -13.859 7.631 7.887 1.00 93.00 75 HIS A CA 1
ATOM 593 C C . HIS A 1 75 ? -13.631 7.102 6.461 1.00 93.00 75 HIS A C 1
ATOM 595 O O . HIS A 1 75 ? -12.731 7.581 5.770 1.00 93.00 75 HIS A O 1
ATOM 601 N N . ILE A 1 76 ? -14.456 6.151 6.011 1.00 93.94 76 ILE A N 1
ATOM 602 C CA . ILE A 1 76 ? -14.373 5.545 4.675 1.00 93.94 76 ILE A CA 1
ATOM 603 C C . ILE A 1 76 ? -15.067 6.422 3.629 1.00 93.94 76 ILE A C 1
ATOM 605 O O . ILE A 1 76 ? -14.454 6.785 2.629 1.00 93.94 76 ILE A O 1
ATOM 609 N N . PHE A 1 77 ? -16.335 6.775 3.850 1.00 93.62 77 PHE A N 1
ATOM 610 C CA . PHE A 1 77 ? -17.191 7.395 2.834 1.00 93.62 77 PHE A CA 1
ATOM 611 C C . PHE A 1 77 ? -17.231 8.929 2.906 1.00 93.62 77 PHE A C 1
ATOM 613 O O . PHE A 1 77 ? -17.576 9.568 1.915 1.00 93.62 77 PHE A O 1
ATOM 620 N N . GLY A 1 78 ? -16.844 9.540 4.028 1.00 92.38 78 GLY A N 1
AT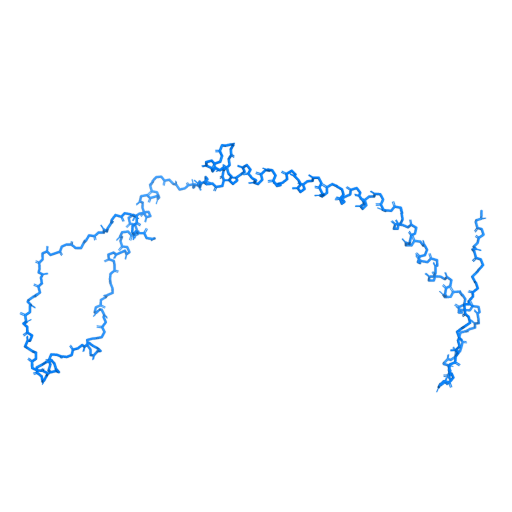OM 621 C CA . GLY A 1 78 ? -16.947 10.988 4.238 1.00 92.38 78 GLY A CA 1
ATOM 622 C C . GLY A 1 78 ? -18.389 11.459 4.459 1.00 92.38 78 GLY A C 1
ATOM 623 O O . GLY A 1 78 ? -19.326 10.664 4.442 1.00 92.38 78 GLY A O 1
ATOM 624 N N . GLU A 1 79 ? -18.582 12.764 4.668 1.00 88.50 79 GLU A N 1
ATOM 625 C CA . GLU A 1 79 ? -19.907 13.335 4.977 1.00 88.50 79 GLU A CA 1
ATOM 626 C C . GLU A 1 79 ? -20.901 13.227 3.806 1.00 88.50 79 GLU A C 1
ATOM 628 O O . GLU A 1 79 ? -22.086 13.003 4.028 1.00 88.50 79 GLU A O 1
ATOM 633 N N . ASN A 1 80 ? -20.408 13.306 2.563 1.00 91.00 80 ASN A N 1
ATOM 634 C CA . ASN A 1 80 ? -21.219 13.302 1.336 1.00 91.00 80 ASN A CA 1
ATOM 635 C C . ASN A 1 80 ? -20.944 12.095 0.414 1.00 91.00 80 ASN A C 1
ATOM 637 O O . ASN A 1 80 ? -21.239 12.153 -0.776 1.00 91.00 80 ASN A O 1
ATOM 641 N N . GLY A 1 81 ? -20.335 11.017 0.921 1.00 89.69 81 GLY A N 1
ATOM 642 C CA . GLY A 1 81 ? -20.077 9.800 0.133 1.00 89.69 81 GLY A CA 1
ATOM 643 C C . GLY A 1 81 ? -18.916 9.883 -0.872 1.00 89.69 81 GLY A C 1
ATOM 644 O O . GLY A 1 81 ? -18.702 8.936 -1.623 1.00 89.69 81 GLY A O 1
ATOM 645 N N . ASN A 1 82 ? -18.145 10.975 -0.877 1.00 91.12 82 ASN A N 1
ATOM 646 C CA . ASN A 1 82 ? -17.029 11.208 -1.807 1.00 91.12 82 ASN A CA 1
ATOM 647 C C . ASN A 1 82 ? -15.658 10.738 -1.277 1.00 91.12 82 ASN A C 1
ATOM 649 O O . ASN A 1 82 ? -14.623 11.084 -1.844 1.00 91.12 82 ASN A O 1
ATOM 653 N N . GLY A 1 83 ? -15.646 9.959 -0.194 1.00 90.19 83 GLY A N 1
ATOM 654 C CA . GLY A 1 83 ? -14.437 9.467 0.458 1.00 90.19 83 GLY A CA 1
ATOM 655 C C . GLY A 1 83 ? -14.056 10.289 1.689 1.00 90.19 83 GLY A C 1
ATOM 656 O O . GLY A 1 83 ? -14.041 11.519 1.667 1.00 90.19 83 GLY A O 1
ATOM 657 N N . GLY A 1 84 ? -13.777 9.590 2.789 1.00 91.88 84 GLY A N 1
ATOM 658 C CA . GLY A 1 84 ? -13.389 10.192 4.060 1.00 91.88 84 GLY A CA 1
ATOM 659 C C . GLY A 1 84 ? -11.874 10.302 4.230 1.00 91.88 84 GLY A C 1
ATOM 660 O O . GLY A 1 84 ? -11.097 10.281 3.273 1.00 91.88 84 GLY A O 1
ATOM 661 N N . THR A 1 85 ? -11.430 10.408 5.482 1.00 92.69 85 THR A N 1
ATOM 662 C CA . THR A 1 85 ? -10.005 10.550 5.812 1.00 92.69 85 THR A CA 1
ATOM 663 C C . THR A 1 85 ? -9.167 9.318 5.465 1.00 92.69 85 THR A C 1
ATOM 665 O O . THR A 1 85 ? -7.948 9.439 5.409 1.00 92.69 85 THR A O 1
ATOM 668 N N . LEU A 1 86 ? -9.784 8.174 5.144 1.00 93.12 86 LEU A N 1
ATOM 669 C CA . LEU A 1 86 ? -9.085 6.985 4.646 1.00 93.12 86 LEU A CA 1
ATOM 670 C C . LEU A 1 86 ? -8.254 7.261 3.379 1.00 93.12 86 LEU A C 1
ATOM 672 O O . LEU A 1 86 ? -7.171 6.706 3.221 1.00 93.12 86 LEU A O 1
ATOM 676 N N . LEU A 1 87 ? -8.740 8.119 2.476 1.00 93.38 87 LEU A N 1
ATOM 677 C CA . LEU A 1 87 ? -8.047 8.428 1.217 1.00 93.38 87 LEU A CA 1
ATOM 678 C C . LEU A 1 87 ? -6.862 9.388 1.406 1.00 93.38 87 LEU A C 1
ATOM 680 O O . LEU A 1 87 ? -6.089 9.620 0.477 1.00 93.38 87 LEU A O 1
ATOM 684 N N . GLN A 1 88 ? -6.719 9.977 2.595 1.00 93.31 88 GLN A N 1
ATOM 685 C CA . GLN A 1 88 ? -5.653 10.925 2.878 1.00 93.31 88 GLN A CA 1
ATOM 686 C C . GLN A 1 88 ? -4.360 10.179 3.192 1.00 93.31 88 GLN A C 1
ATOM 688 O O . GLN A 1 88 ? -4.160 9.676 4.295 1.00 93.31 88 GLN A O 1
ATOM 693 N N . MET A 1 89 ? -3.438 10.177 2.237 1.00 93.88 89 MET A N 1
ATOM 694 C CA . MET A 1 89 ? -2.073 9.722 2.471 1.00 93.88 89 MET A CA 1
ATOM 695 C C . MET A 1 89 ? -1.174 10.924 2.747 1.00 93.88 89 MET A C 1
ATOM 697 O O . MET A 1 89 ? -1.164 11.893 1.989 1.00 93.88 89 MET A O 1
ATOM 701 N N . LYS A 1 90 ? -0.404 10.862 3.834 1.00 93.88 90 LYS A N 1
ATOM 702 C CA . LYS A 1 90 ? 0.576 11.889 4.201 1.00 93.88 90 LYS A CA 1
ATOM 703 C C . LYS A 1 90 ? 1.963 11.267 4.237 1.00 93.88 90 LYS A C 1
ATOM 705 O O . LYS A 1 90 ? 2.115 10.094 4.561 1.00 93.88 90 LYS A O 1
ATOM 710 N N . THR A 1 91 ? 2.968 12.065 3.912 1.00 95.69 91 THR A N 1
ATOM 711 C CA . THR A 1 91 ? 4.373 11.671 3.996 1.00 95.69 91 THR A CA 1
ATOM 712 C C . THR A 1 91 ? 5.175 12.780 4.657 1.00 95.69 91 THR A C 1
ATOM 714 O O . THR A 1 91 ? 4.802 13.950 4.576 1.00 95.69 91 THR A O 1
ATOM 717 N N . TYR A 1 92 ? 6.263 12.397 5.317 1.00 96.50 92 TYR A N 1
ATOM 718 C CA . TYR A 1 92 ? 7.244 13.327 5.876 1.00 96.50 92 TYR A CA 1
ATOM 719 C C . TYR A 1 92 ? 8.344 13.685 4.869 1.00 96.50 92 TYR A C 1
ATOM 721 O O . TYR A 1 92 ? 9.172 14.545 5.153 1.00 96.50 92 TYR A O 1
ATOM 729 N N . ASN A 1 93 ? 8.355 13.031 3.702 1.00 95.94 93 ASN A N 1
ATOM 730 C CA . ASN A 1 93 ? 9.352 13.259 2.665 1.00 95.94 93 ASN A CA 1
ATOM 731 C C . ASN A 1 93 ? 9.273 14.692 2.146 1.00 95.94 93 ASN A C 1
ATOM 733 O O . ASN A 1 93 ? 8.194 15.198 1.824 1.00 95.94 93 ASN A O 1
ATOM 737 N N . SER A 1 94 ? 10.436 15.319 2.009 1.00 96.94 94 SER A N 1
ATOM 738 C CA . SER A 1 94 ? 10.532 16.622 1.371 1.00 96.94 94 SER A CA 1
ATOM 739 C C . SER A 1 94 ? 10.267 16.515 -0.137 1.00 96.94 94 SER A C 1
ATOM 741 O O . SER A 1 94 ? 10.283 15.435 -0.737 1.00 96.94 94 SER A O 1
ATOM 743 N N . ILE A 1 95 ? 10.072 17.662 -0.790 1.00 96.56 95 ILE A N 1
ATOM 744 C CA . ILE A 1 95 ? 9.967 17.734 -2.258 1.00 96.56 95 ILE A CA 1
ATOM 745 C C . ILE A 1 95 ? 11.256 17.218 -2.926 1.00 96.56 95 ILE A C 1
ATOM 747 O O . ILE A 1 95 ? 11.197 16.591 -3.989 1.00 96.56 95 ILE A O 1
ATOM 751 N N . GLY A 1 96 ? 12.412 17.438 -2.286 1.00 97.31 96 GLY A N 1
ATOM 752 C CA . GLY A 1 96 ? 13.702 16.917 -2.737 1.00 97.31 96 GLY A CA 1
ATOM 753 C C . GLY A 1 96 ? 13.713 15.392 -2.765 1.00 97.31 96 GLY A C 1
ATOM 754 O O . GLY A 1 96 ? 14.022 14.802 -3.799 1.00 97.31 96 GLY A O 1
ATOM 755 N N . ASP A 1 97 ? 13.266 14.760 -1.680 1.00 97.06 97 ASP A N 1
ATOM 756 C CA . ASP A 1 97 ? 13.220 13.298 -1.560 1.00 97.06 97 ASP A CA 1
ATOM 757 C C . ASP A 1 97 ? 12.235 12.678 -2.557 1.00 97.06 97 ASP A C 1
ATOM 759 O O . ASP A 1 97 ? 12.530 11.663 -3.187 1.00 97.06 97 ASP A O 1
ATOM 763 N N . TYR A 1 98 ? 11.072 13.308 -2.757 1.00 95.94 98 TYR A N 1
ATOM 764 C CA . TYR A 1 98 ? 10.104 12.862 -3.761 1.00 95.94 98 TYR A CA 1
ATOM 765 C C . TYR A 1 98 ? 10.708 12.876 -5.172 1.00 95.94 98 TYR A C 1
ATOM 767 O O . TYR A 1 98 ? 10.607 11.896 -5.914 1.00 95.94 98 TYR A O 1
ATOM 775 N N . THR A 1 99 ? 11.375 13.973 -5.533 1.00 96.50 99 THR A N 1
ATOM 776 C CA . THR A 1 99 ? 11.985 14.138 -6.859 1.00 96.50 99 THR A CA 1
ATOM 777 C C . THR A 1 99 ? 13.159 13.181 -7.056 1.00 96.50 99 THR A C 1
ATOM 779 O O . THR A 1 99 ? 13.291 12.578 -8.123 1.00 96.50 99 THR A O 1
ATOM 782 N N . TYR A 1 100 ? 13.969 12.984 -6.013 1.00 97.56 100 TYR A N 1
ATOM 783 C CA . TYR A 1 100 ? 15.044 11.998 -5.999 1.00 97.56 100 TYR A CA 1
ATOM 784 C C . TYR A 1 100 ? 14.505 10.582 -6.223 1.00 97.56 100 TYR A C 1
ATOM 78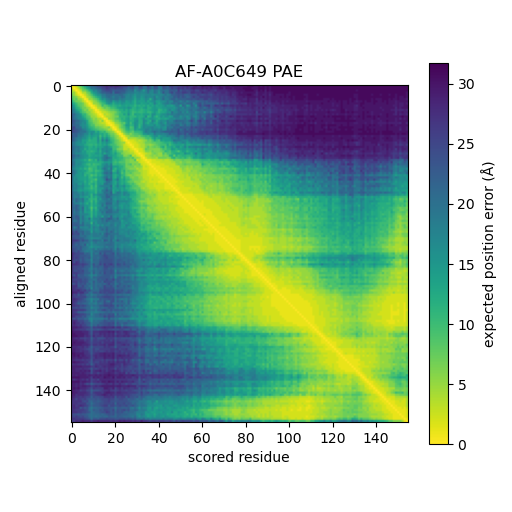6 O O . TYR A 1 100 ? 14.980 9.887 -7.120 1.00 97.56 100 TYR A O 1
ATOM 794 N N . ASN A 1 101 ? 13.463 10.177 -5.491 1.00 96.50 101 ASN A N 1
ATOM 795 C CA . ASN A 1 101 ? 12.856 8.853 -5.636 1.00 96.50 101 ASN A CA 1
ATOM 796 C C . ASN A 1 101 ? 12.296 8.635 -7.044 1.00 96.50 101 ASN A C 1
ATOM 798 O O . ASN A 1 101 ? 12.505 7.572 -7.630 1.00 96.50 101 ASN A O 1
ATOM 802 N N . ARG A 1 102 ? 11.661 9.657 -7.635 1.00 96.06 102 ARG A N 1
ATOM 803 C CA . ARG A 1 102 ? 11.234 9.596 -9.037 1.00 96.06 102 ARG A CA 1
ATOM 804 C C . ARG A 1 102 ? 12.415 9.379 -9.965 1.00 96.06 102 ARG A C 1
ATOM 806 O O . ARG A 1 102 ? 12.371 8.470 -10.785 1.00 96.06 102 ARG A O 1
ATOM 813 N N . GLN A 1 103 ? 13.496 10.138 -9.810 1.00 96.50 103 GLN A N 1
ATOM 814 C CA . GLN A 1 103 ? 14.674 9.968 -10.655 1.00 96.50 103 GLN A CA 1
ATOM 815 C C . GLN A 1 103 ? 15.369 8.616 -10.450 1.00 96.50 103 GLN A C 1
ATOM 817 O O . GLN A 1 103 ? 15.877 8.037 -11.410 1.00 96.50 103 GLN A O 1
ATOM 822 N N . PHE A 1 104 ? 15.337 8.074 -9.236 1.00 97.06 104 PHE A N 1
ATOM 823 C CA . PHE A 1 104 ? 15.844 6.740 -8.945 1.00 97.06 104 PHE A CA 1
ATOM 824 C C . PHE A 1 104 ? 15.034 5.653 -9.664 1.00 97.06 104 PHE A C 1
ATOM 826 O O . PHE A 1 104 ? 15.626 4.761 -10.271 1.00 97.06 104 PHE A O 1
ATOM 833 N N . GLN A 1 105 ? 13.701 5.763 -9.692 1.00 96.56 105 GLN A N 1
ATOM 834 C CA . GLN A 1 105 ? 12.847 4.885 -10.503 1.00 96.56 105 GLN A CA 1
ATOM 835 C C . GLN A 1 105 ? 13.205 4.978 -11.994 1.00 96.56 105 GLN A C 1
ATOM 837 O O . GLN A 1 105 ? 13.369 3.953 -12.655 1.00 96.56 105 GLN A O 1
ATOM 842 N N . ARG A 1 106 ? 13.409 6.198 -12.518 1.00 96.19 106 ARG A N 1
ATOM 843 C CA . ARG A 1 106 ? 13.832 6.419 -13.916 1.00 96.19 106 ARG A CA 1
ATOM 844 C C . ARG A 1 106 ? 15.163 5.737 -14.226 1.00 96.19 106 ARG A C 1
ATOM 846 O O . ARG A 1 106 ? 15.308 5.099 -15.264 1.00 96.19 106 ARG A O 1
ATOM 853 N N . MET A 1 107 ? 16.123 5.852 -13.314 1.00 96.50 107 MET A N 1
ATOM 854 C CA . MET A 1 107 ? 17.434 5.223 -13.448 1.00 96.50 107 MET A CA 1
ATOM 855 C C . MET A 1 107 ? 17.318 3.696 -13.471 1.00 96.50 107 MET A C 1
ATOM 857 O O . MET A 1 107 ? 17.877 3.053 -14.359 1.00 96.50 107 MET A O 1
ATOM 861 N N . ARG A 1 108 ? 16.539 3.114 -12.551 1.00 95.81 108 ARG A N 1
ATOM 862 C CA . ARG A 1 108 ? 16.324 1.662 -12.501 1.00 95.81 108 ARG A CA 1
ATOM 863 C C . ARG A 1 108 ? 15.614 1.128 -13.737 1.00 95.81 108 ARG A C 1
ATOM 865 O O . ARG A 1 108 ? 16.015 0.083 -14.228 1.00 95.81 108 ARG A O 1
ATOM 872 N N . TYR A 1 109 ? 14.653 1.869 -14.283 1.00 96.69 109 TYR A N 1
ATOM 873 C CA . TYR A 1 109 ? 13.985 1.504 -15.533 1.00 96.69 109 TYR A CA 1
ATOM 874 C C . TYR A 1 109 ? 14.952 1.412 -16.726 1.00 96.69 109 TYR A C 1
ATOM 876 O O . TYR A 1 109 ? 14.795 0.557 -17.590 1.00 96.69 109 TYR A O 1
ATOM 884 N N . LEU A 1 110 ? 15.961 2.288 -16.783 1.00 95.94 110 LEU A N 1
ATOM 885 C CA . LEU A 1 110 ? 16.964 2.299 -17.857 1.00 95.94 110 LEU A CA 1
ATOM 886 C C . LEU A 1 110 ? 18.162 1.387 -17.592 1.00 95.94 110 LEU A C 1
ATOM 888 O O . LEU A 1 110 ? 19.060 1.306 -18.429 1.00 95.94 110 LEU A O 1
ATOM 892 N N . THR A 1 111 ? 18.203 0.728 -16.438 1.00 95.25 111 THR A N 1
ATOM 893 C CA . THR A 1 111 ? 19.281 -0.196 -16.110 1.00 95.25 111 THR A CA 1
ATOM 894 C C . THR A 1 111 ? 18.953 -1.558 -16.698 1.00 95.25 111 THR A C 1
ATOM 896 O O . THR A 1 111 ? 18.013 -2.217 -16.263 1.00 95.25 111 THR A O 1
ATOM 899 N N . GLU A 1 112 ? 19.756 -1.996 -17.659 1.00 93.25 112 GLU A N 1
ATOM 900 C CA . GLU A 1 112 ? 19.674 -3.337 -18.230 1.00 93.25 112 GLU A CA 1
ATOM 901 C C . GLU A 1 112 ? 20.918 -4.154 -17.894 1.00 93.25 112 GLU A C 1
ATOM 903 O O . GLU A 1 112 ? 22.002 -3.611 -17.659 1.00 93.25 112 GLU A O 1
ATOM 908 N N . MET A 1 113 ? 20.752 -5.474 -17.844 1.00 93.31 113 MET A N 1
ATOM 909 C CA . MET A 1 113 ? 21.878 -6.381 -17.673 1.00 93.31 113 MET A CA 1
ATOM 910 C C . MET A 1 113 ? 22.658 -6.510 -18.987 1.00 93.31 113 MET A C 1
ATOM 912 O O . MET A 1 113 ? 22.054 -6.516 -20.063 1.00 93.31 113 MET A O 1
ATOM 916 N N . PRO A 1 114 ? 23.992 -6.644 -18.922 1.00 92.69 114 PRO A N 1
ATOM 917 C CA . PRO A 1 114 ? 24.784 -6.934 -20.107 1.00 92.69 114 PRO A CA 1
ATOM 918 C C . PRO A 1 114 ? 24.416 -8.310 -20.689 1.00 92.69 114 PRO A C 1
ATOM 920 O O . PRO A 1 114 ? 23.954 -9.191 -19.969 1.00 92.69 114 PRO A O 1
ATOM 923 N N . ALA A 1 115 ? 24.664 -8.486 -21.990 1.00 89.38 115 ALA A N 1
ATOM 924 C CA . ALA A 1 115 ? 24.474 -9.717 -22.775 1.00 89.38 115 ALA A CA 1
ATOM 925 C C . ALA A 1 115 ? 23.027 -10.212 -22.993 1.00 89.38 115 ALA A C 1
ATOM 927 O O . ALA A 1 115 ? 22.801 -10.942 -23.955 1.00 89.38 115 ALA A O 1
ATOM 928 N N . GLY A 1 116 ? 22.045 -9.770 -22.202 1.00 90.81 116 GLY A N 1
ATOM 929 C CA . GLY A 1 116 ? 20.653 -10.213 -22.349 1.00 90.81 116 GLY A CA 1
ATOM 930 C C . GLY A 1 116 ? 20.495 -11.727 -22.151 1.00 90.81 116 GLY A C 1
ATOM 931 O O . GLY A 1 116 ? 21.207 -12.324 -21.346 1.00 90.81 116 GLY A O 1
ATOM 932 N N . ASP A 1 117 ? 19.559 -12.338 -22.880 1.00 92.50 117 ASP A N 1
ATOM 933 C CA . ASP A 1 117 ? 19.288 -13.783 -22.813 1.00 92.50 117 ASP A CA 1
ATOM 934 C C . ASP A 1 117 ? 20.158 -14.607 -23.775 1.00 92.50 117 ASP A C 1
ATOM 936 O O . ASP A 1 117 ? 20.561 -14.113 -24.833 1.00 92.50 117 ASP A O 1
ATOM 940 N N . ASP A 1 118 ? 20.339 -15.893 -23.452 1.00 93.38 118 ASP A N 1
ATOM 941 C CA . ASP A 1 118 ? 21.083 -16.868 -24.260 1.00 93.38 118 ASP A CA 1
ATOM 942 C C . ASP A 1 118 ? 20.572 -16.926 -25.721 1.00 93.38 118 ASP A C 1
ATOM 944 O O . ASP A 1 118 ? 19.402 -17.253 -25.964 1.00 93.38 118 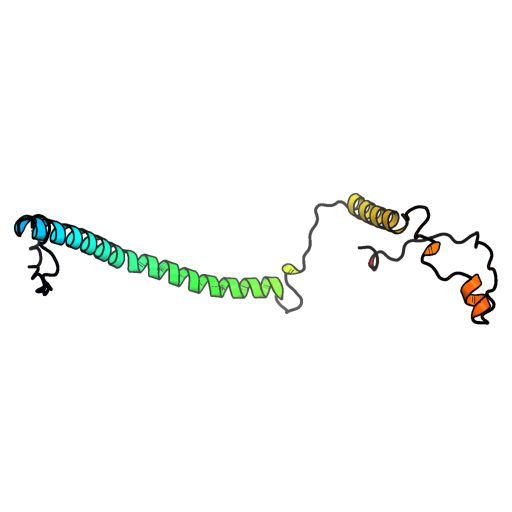ASP A O 1
ATOM 948 N N . PRO A 1 119 ? 21.428 -16.625 -26.718 1.00 91.75 119 PRO A N 1
ATOM 949 C CA . PRO A 1 119 ? 21.075 -16.724 -28.130 1.00 91.75 119 PRO A CA 1
ATOM 950 C C . PRO A 1 119 ? 20.708 -18.138 -28.595 1.00 91.75 119 PRO A C 1
ATOM 952 O O . PRO A 1 119 ? 19.928 -18.263 -29.534 1.00 91.75 119 PRO A O 1
ATOM 955 N N . LEU A 1 120 ? 21.235 -19.196 -27.964 1.00 92.50 120 LEU A N 1
ATOM 956 C CA . LEU A 1 120 ? 21.040 -20.585 -28.411 1.00 92.50 120 LEU A CA 1
ATOM 957 C C . LEU A 1 120 ? 19.609 -21.093 -28.210 1.00 92.50 120 LEU A C 1
ATOM 959 O O . LEU A 1 120 ? 19.196 -22.059 -28.846 1.00 92.50 120 LEU A O 1
ATOM 963 N N . VAL A 1 121 ? 18.848 -20.435 -27.336 1.00 93.94 121 VAL A N 1
ATOM 964 C CA . VAL A 1 121 ? 17.44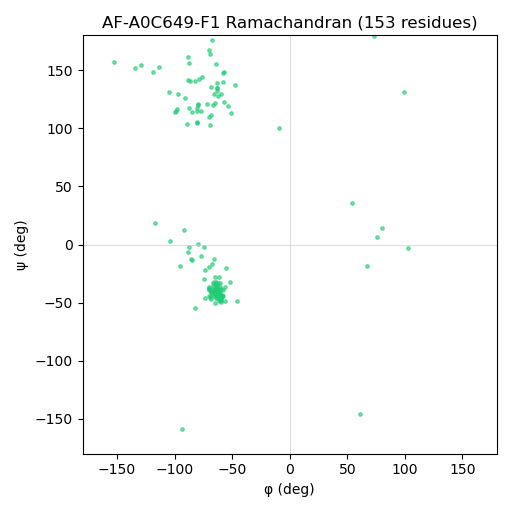1 -20.759 -27.065 1.00 93.94 121 VAL A CA 1
ATOM 965 C C . VAL A 1 121 ? 16.504 -20.059 -28.062 1.00 93.94 121 VAL A C 1
ATOM 967 O O . VAL A 1 121 ? 15.319 -20.381 -28.145 1.00 93.94 121 VAL A O 1
ATOM 970 N N . LYS A 1 122 ? 17.014 -19.095 -28.838 1.00 93.06 122 LYS A N 1
ATOM 971 C CA . LYS A 1 122 ? 16.238 -18.343 -29.831 1.00 93.06 122 LYS A CA 1
ATOM 972 C C . LYS A 1 122 ? 16.239 -19.063 -31.177 1.00 93.06 122 LYS A C 1
ATOM 974 O O . LYS A 1 122 ? 17.073 -19.920 -31.457 1.00 93.06 122 LYS A O 1
ATOM 979 N N . THR A 1 123 ? 15.283 -18.700 -32.027 1.00 92.56 123 THR A N 1
ATOM 980 C CA . THR A 1 123 ? 15.148 -19.269 -33.369 1.00 92.56 123 THR A CA 1
ATOM 981 C C . THR A 1 123 ? 16.431 -19.076 -34.173 1.00 92.56 123 THR A C 1
ATOM 983 O O . THR A 1 123 ? 16.875 -17.948 -34.371 1.00 92.56 123 THR A O 1
ATOM 986 N N . SER A 1 124 ? 17.006 -20.178 -34.654 1.00 91.38 124 SER A N 1
ATOM 987 C CA . SER A 1 124 ? 18.191 -20.138 -35.510 1.00 91.38 124 SER A CA 1
ATOM 988 C C . SER A 1 124 ? 17.830 -19.785 -36.953 1.00 91.38 124 SER A C 1
ATOM 990 O O . SER A 1 124 ? 16.848 -20.309 -37.486 1.00 91.38 124 SER A O 1
ATOM 992 N N . ASP A 1 125 ? 18.675 -18.995 -37.612 1.00 91.31 125 ASP A N 1
ATOM 993 C CA . ASP A 1 125 ? 18.491 -18.627 -39.022 1.00 91.31 125 ASP A CA 1
ATOM 994 C C . ASP A 1 125 ? 18.579 -19.836 -39.970 1.00 91.31 125 ASP A C 1
ATOM 996 O O . ASP A 1 125 ? 17.861 -19.887 -40.967 1.00 91.31 125 ASP A O 1
ATOM 1000 N N . TYR A 1 126 ? 19.393 -20.847 -39.641 1.00 90.94 126 TYR A N 1
ATOM 1001 C CA . TYR A 1 126 ? 19.503 -22.083 -40.430 1.00 90.94 126 TYR A CA 1
ATOM 1002 C C . TYR A 1 126 ? 18.175 -22.841 -40.493 1.00 90.94 126 TYR A C 1
ATOM 1004 O O . TYR A 1 126 ? 17.733 -23.235 -41.568 1.00 90.94 126 TYR A O 1
ATOM 1012 N N . LEU A 1 127 ? 17.494 -22.969 -39.350 1.00 93.12 127 LEU A N 1
ATOM 1013 C CA . LEU A 1 127 ? 16.182 -23.611 -39.295 1.00 93.12 127 LEU A CA 1
ATOM 1014 C C . LEU A 1 127 ? 15.142 -22.845 -40.125 1.00 93.12 127 LEU A C 1
ATOM 1016 O O . LEU A 1 127 ? 14.304 -23.459 -40.775 1.00 93.12 127 LEU A O 1
ATOM 1020 N N . LEU A 1 128 ? 15.186 -21.509 -40.119 1.00 93.44 128 LEU A N 1
ATOM 1021 C CA . LEU A 1 128 ? 14.274 -20.693 -40.928 1.00 93.44 128 LEU A CA 1
ATOM 1022 C C . LEU A 1 128 ? 14.511 -20.895 -42.426 1.00 93.44 128 LEU A C 1
ATOM 1024 O O . LEU A 1 128 ? 13.547 -21.034 -43.179 1.00 93.44 128 LEU A O 1
ATOM 1028 N N . HIS A 1 129 ? 15.775 -20.980 -42.839 1.00 92.69 129 HIS A N 1
ATOM 1029 C CA . HIS A 1 129 ? 16.139 -21.265 -44.221 1.00 92.69 129 HIS A CA 1
ATOM 1030 C C . HIS A 1 129 ? 15.616 -22.635 -44.677 1.00 92.69 129 HIS A C 1
ATOM 1032 O O . HIS A 1 129 ? 15.016 -22.739 -45.747 1.00 92.69 129 HIS A O 1
ATOM 1038 N N . ASP A 1 130 ? 15.766 -23.667 -43.843 1.00 94.69 130 ASP A N 1
ATOM 1039 C CA . ASP A 1 130 ? 15.277 -25.020 -44.142 1.00 94.69 130 ASP A CA 1
ATOM 1040 C C . ASP A 1 130 ? 13.744 -25.086 -44.242 1.00 94.69 130 ASP A C 1
ATOM 1042 O O . ASP A 1 130 ? 13.195 -25.885 -44.999 1.00 94.69 130 ASP A O 1
ATOM 1046 N N . LEU A 1 131 ? 13.039 -24.202 -43.531 1.00 95.81 131 LEU A N 1
ATOM 1047 C CA . LEU A 1 131 ? 11.586 -24.031 -43.627 1.00 95.81 131 LEU A CA 1
ATOM 1048 C C . LEU A 1 131 ? 11.144 -23.197 -44.845 1.00 95.81 131 LEU A C 1
ATOM 1050 O O . LEU A 1 131 ? 9.947 -22.972 -45.030 1.00 95.81 131 LEU A O 1
ATOM 1054 N N . GLY A 1 132 ? 12.080 -22.728 -45.675 1.00 94.69 132 GLY A N 1
ATOM 1055 C CA . GLY A 1 132 ? 11.802 -21.901 -46.850 1.00 94.69 132 GLY A CA 1
ATOM 1056 C C . GLY A 1 132 ? 11.572 -20.419 -46.539 1.00 94.69 132 GLY A C 1
ATOM 1057 O O . GLY A 1 132 ? 11.071 -19.689 -47.393 1.00 94.69 132 GLY A O 1
ATOM 1058 N N . VAL A 1 133 ? 11.925 -19.958 -45.334 1.00 94.12 133 VAL A N 1
ATOM 1059 C CA . VAL A 1 133 ? 11.827 -18.551 -44.927 1.00 94.12 133 VAL A CA 1
ATOM 1060 C C . VAL A 1 133 ? 13.184 -17.871 -45.085 1.00 94.12 133 VAL A C 1
ATOM 1062 O O . VAL A 1 133 ? 14.147 -18.186 -44.390 1.00 94.12 133 VAL A O 1
ATOM 1065 N N . THR A 1 134 ? 13.261 -16.878 -45.968 1.00 87.62 134 THR A N 1
ATOM 1066 C CA . THR A 1 134 ? 14.458 -16.043 -46.135 1.00 87.62 134 THR A CA 1
ATOM 1067 C C . THR A 1 134 ? 14.432 -14.860 -45.169 1.00 87.62 134 THR A C 1
ATOM 1069 O O . THR A 1 134 ? 13.555 -13.999 -45.275 1.00 87.62 134 THR A O 1
ATOM 1072 N N . THR A 1 135 ? 15.395 -14.783 -44.247 1.00 87.69 135 THR A N 1
ATOM 1073 C CA . THR A 1 135 ? 15.553 -13.642 -43.333 1.00 87.69 135 THR A CA 1
ATOM 1074 C C . THR A 1 135 ? 16.391 -12.530 -43.968 1.00 87.69 135 THR A C 1
ATOM 1076 O O . THR A 1 135 ? 17.371 -12.777 -44.670 1.00 87.69 135 THR A O 1
ATOM 1079 N N . GLN A 1 136 ? 16.009 -11.272 -43.731 1.00 88.38 136 GLN A N 1
ATOM 1080 C CA . GLN A 1 136 ? 16.805 -10.109 -44.122 1.00 88.38 136 GLN A CA 1
ATOM 1081 C C . GLN A 1 136 ? 17.735 -9.723 -42.967 1.00 88.38 136 GLN A C 1
ATOM 1083 O O . GLN A 1 136 ? 17.267 -9.475 -41.857 1.00 88.38 136 GLN A O 1
ATOM 1088 N N . GLN A 1 137 ? 19.041 -9.625 -43.223 1.00 86.44 137 GLN A N 1
ATOM 1089 C CA . GLN A 1 137 ? 19.985 -9.116 -42.226 1.00 86.44 137 GLN A CA 1
ATOM 1090 C C . GLN A 1 137 ? 19.796 -7.604 -42.048 1.00 86.44 137 GLN A C 1
ATOM 1092 O O . GLN A 1 137 ? 19.932 -6.832 -43.000 1.00 86.44 137 GLN A O 1
ATOM 1097 N N . VAL A 1 138 ? 19.475 -7.179 -40.824 1.00 90.94 138 VAL A N 1
ATOM 1098 C CA . VAL A 1 138 ? 19.315 -5.765 -40.458 1.00 90.94 138 VAL A CA 1
ATOM 1099 C C . VAL A 1 138 ? 20.535 -5.320 -39.653 1.00 90.94 138 VAL A C 1
ATOM 1101 O O . VAL A 1 138 ? 20.951 -6.000 -38.718 1.00 90.94 138 VAL A O 1
ATOM 1104 N N . GLY A 1 139 ? 21.120 -4.178 -40.022 1.00 90.88 139 GLY A N 1
ATOM 1105 C CA . GLY A 1 139 ? 22.249 -3.593 -39.299 1.00 90.88 139 GLY A CA 1
ATOM 1106 C C . GLY A 1 139 ? 21.868 -3.064 -37.913 1.00 90.88 139 GLY A C 1
ATOM 1107 O O . GLY A 1 139 ? 20.696 -2.838 -37.606 1.00 90.88 139 GLY A O 1
ATOM 1108 N N . VAL A 1 140 ? 22.877 -2.820 -37.075 1.00 92.25 140 VAL A N 1
ATOM 1109 C CA . VAL A 1 140 ? 22.674 -2.218 -35.751 1.00 92.25 140 VAL A CA 1
ATOM 1110 C C . VAL A 1 140 ? 22.162 -0.786 -35.908 1.00 92.25 140 VAL A C 1
ATOM 1112 O O . VAL A 1 140 ? 22.748 0.026 -36.625 1.00 92.25 140 VAL A O 1
ATOM 1115 N N . GLN A 1 141 ? 21.071 -0.458 -35.215 1.00 91.69 141 GLN A N 1
ATOM 1116 C CA . GLN A 1 141 ? 20.537 0.900 -35.215 1.00 91.69 141 GLN A CA 1
ATOM 1117 C C . GLN A 1 141 ? 21.315 1.785 -34.240 1.00 91.69 141 GLN A C 1
ATOM 1119 O O . GLN A 1 141 ? 21.147 1.712 -33.022 1.00 91.69 141 GLN A O 1
ATOM 1124 N N . HIS A 1 142 ? 22.156 2.652 -34.794 1.00 90.94 142 HIS A N 1
ATOM 1125 C CA . HIS A 1 142 ? 22.826 3.715 -34.053 1.00 90.94 142 HIS A CA 1
ATOM 1126 C C . HIS A 1 142 ? 21.945 4.977 -34.026 1.00 90.94 142 HIS A C 1
ATOM 1128 O O . HIS A 1 142 ? 21.288 5.302 -35.011 1.00 90.94 142 HIS A O 1
ATOM 1134 N N . GLY A 1 143 ? 21.925 5.698 -32.898 1.00 90.00 143 GLY A N 1
ATOM 1135 C CA . GLY A 1 143 ? 21.210 6.980 -32.757 1.00 90.00 143 GLY A CA 1
ATOM 1136 C C . GLY A 1 143 ? 19.877 6.927 -32.000 1.00 90.00 143 GLY A C 1
ATOM 1137 O O . GLY A 1 143 ? 19.281 7.974 -31.749 1.00 90.00 143 GLY A O 1
ATOM 1138 N N . ILE A 1 144 ? 19.421 5.746 -31.572 1.00 91.19 144 ILE A N 1
ATOM 1139 C CA . ILE A 1 144 ? 18.265 5.635 -30.673 1.00 91.19 144 ILE A CA 1
ATOM 1140 C C . ILE A 1 144 ? 18.707 5.915 -29.237 1.00 91.19 144 ILE A C 1
ATOM 1142 O O . ILE A 1 144 ? 19.535 5.203 -28.673 1.00 91.19 144 ILE A O 1
ATOM 1146 N N . VAL A 1 145 ? 18.104 6.933 -28.621 1.00 94.38 145 VAL A N 1
ATOM 1147 C CA . VAL A 1 145 ? 18.310 7.263 -27.206 1.00 94.38 145 VAL A CA 1
ATOM 1148 C C . VAL A 1 145 ? 17.163 6.683 -26.387 1.00 94.38 145 VAL A C 1
ATOM 1150 O O . VAL A 1 145 ? 16.015 7.110 -26.537 1.00 94.38 145 VAL A O 1
ATOM 1153 N N . LYS A 1 146 ? 17.468 5.726 -25.502 1.00 94.44 146 LYS A N 1
ATOM 1154 C CA . LYS A 1 146 ? 16.486 5.168 -24.562 1.00 94.44 146 LYS A CA 1
ATOM 1155 C C . LYS A 1 146 ? 16.005 6.264 -23.609 1.00 94.44 146 LYS A C 1
ATOM 1157 O O . LYS A 1 146 ? 16.803 7.016 -23.052 1.00 94.44 146 LYS A O 1
ATOM 1162 N N . LYS A 1 147 ? 14.688 6.360 -23.432 1.00 94.88 147 LYS A N 1
ATOM 1163 C CA . LYS A 1 147 ? 14.034 7.331 -22.547 1.00 94.88 147 LYS A CA 1
ATOM 1164 C C . LYS A 1 147 ? 13.062 6.621 -21.623 1.00 94.88 147 LYS A C 1
ATOM 1166 O O . LYS A 1 147 ? 12.546 5.553 -21.941 1.00 94.88 147 LYS A O 1
ATOM 1171 N N . VAL A 1 148 ? 12.820 7.246 -20.481 1.00 96.75 148 VAL A N 1
ATOM 1172 C CA . VAL A 1 148 ? 11.889 6.735 -19.476 1.00 96.75 148 VAL A CA 1
ATOM 1173 C C . VAL A 1 148 ? 10.463 7.132 -19.852 1.00 96.75 148 VAL A C 1
ATOM 1175 O O . VAL A 1 148 ? 10.263 8.255 -20.326 1.00 96.75 148 VAL A O 1
ATOM 1178 N N . PRO A 1 149 ? 9.470 6.247 -19.664 1.00 96.31 149 PRO A N 1
ATOM 1179 C CA . PRO A 1 149 ? 8.070 6.606 -19.835 1.00 96.31 149 PRO A CA 1
ATOM 1180 C C . PRO A 1 149 ? 7.604 7.599 -18.7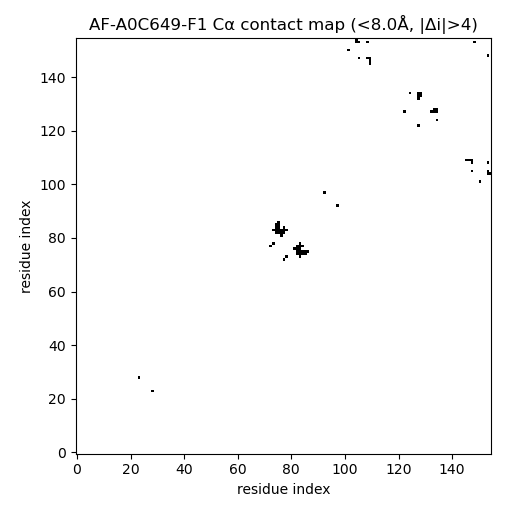59 1.00 96.31 149 PRO A C 1
ATOM 1182 O O . PRO A 1 149 ? 8.326 7.946 -17.825 1.00 96.31 149 PRO A O 1
ATOM 1185 N N . HIS A 1 150 ? 6.357 8.054 -18.885 1.00 96.75 150 HIS A N 1
ATOM 1186 C CA . HIS A 1 150 ? 5.715 8.879 -17.863 1.00 96.75 150 HIS A CA 1
ATOM 1187 C C . HIS A 1 150 ? 5.670 8.163 -16.501 1.00 96.75 150 HIS A C 1
ATOM 1189 O O . HIS A 1 150 ? 5.438 6.956 -16.449 1.00 96.75 150 HIS A O 1
ATOM 1195 N N . ASP A 1 151 ? 5.758 8.923 -15.405 1.00 95.25 151 ASP A N 1
ATOM 1196 C CA . ASP A 1 151 ? 5.834 8.424 -14.019 1.00 95.25 151 ASP A CA 1
ATOM 1197 C C . ASP A 1 151 ? 4.687 7.483 -13.609 1.00 95.25 151 ASP A C 1
ATOM 1199 O O . ASP A 1 151 ? 4.832 6.699 -12.679 1.00 95.25 151 ASP A O 1
ATOM 1203 N N . LYS A 1 152 ? 3.556 7.516 -14.324 1.00 95.19 152 LYS A N 1
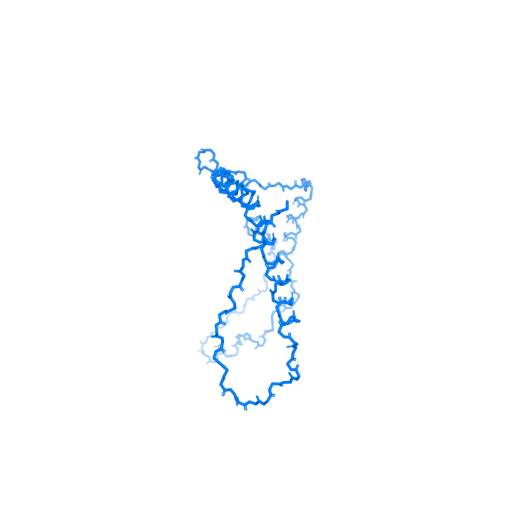ATOM 1204 C CA . LYS A 1 152 ? 2.421 6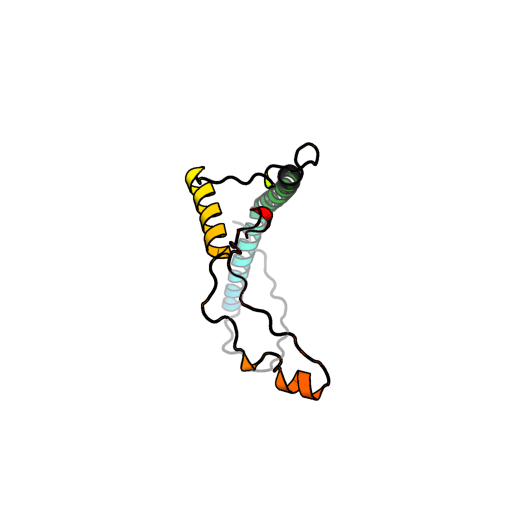.596 -14.114 1.00 95.19 152 LYS A CA 1
ATOM 1205 C C . LYS A 1 152 ? 2.730 5.136 -14.473 1.00 95.19 152 LYS A C 1
ATOM 1207 O O . LYS A 1 152 ? 1.972 4.254 -14.094 1.00 95.19 152 LYS A O 1
ATOM 1212 N N . TYR A 1 153 ? 3.799 4.901 -15.233 1.00 95.00 153 TYR A N 1
ATOM 1213 C CA . TYR A 1 153 ? 4.283 3.573 -15.617 1.00 95.00 153 TYR A CA 1
ATOM 1214 C C . TYR A 1 153 ? 5.523 3.150 -14.818 1.00 95.00 153 TYR A C 1
ATOM 1216 O O . TYR A 1 153 ? 6.086 2.092 -15.083 1.00 95.00 153 TYR A O 1
ATOM 1224 N N . LEU A 1 154 ? 5.962 3.981 -13.869 1.00 91.38 154 LEU A N 1
ATOM 1225 C CA . LEU A 1 154 ? 7.065 3.679 -12.968 1.00 91.38 154 LEU A CA 1
ATOM 1226 C C . LEU A 1 154 ? 6.473 3.223 -11.634 1.00 91.38 154 LEU A C 1
ATOM 1228 O O . LEU A 1 154 ? 5.795 4.004 -10.960 1.00 91.38 154 LEU A O 1
ATOM 1232 N N . LEU A 1 155 ? 6.699 1.952 -11.304 1.00 70.56 155 LEU A N 1
ATOM 1233 C CA . LEU A 1 155 ? 6.326 1.344 -10.026 1.00 70.56 155 LEU A CA 1
ATOM 1234 C C . LEU A 1 155 ? 7.394 1.646 -8.966 1.00 70.56 155 LEU A C 1
ATOM 1236 O O . LEU A 1 155 ? 8.602 1.584 -9.290 1.00 70.56 155 LEU A O 1
#

Sequence (155 aa):
MSQLPEFKIPNVVDPKLWPNPRTMTPQQLQTFTSLDMVKLNYTFKTLKKSAPYIVGVLAGCFFTSLIVDKVVKVHIFGENGNGGTLLQMKTYNSIGDYTYNRQFQRMRYLTEMPAGDDPLVKTSDYLLHDLGVTTQQVGVQHGIVKKVPHDKYLL

Nearest PDB structures (foldseek):
  6ynz-assembly1_r3  TM=8.047E-01  e=2.842E-14  Tetrahymena thermophila

Foldseek 3Di:
DDDDDDDDDPDDDDPCPDPDPPDDPPVRVCVVVVVVVVVVVVVVVVVVVCVVVVVVVVVVVVVVVVVVVVVVCCQAQNPPRPGHVVPDDDDPDDPVRVVVVLVVLFVVVPDDDPPPDDPVVDDDCVVCVVVVHDDDDDDDDPDDDDGGDPSVPRD

Secondary structure (DSSP, 8-state):
-PPPP-----------SSPPSS---HHHHHHHHHHHHHHHHHHHHHHHHHHHHHHHHHHHHHHHHHHHHHHHHHHHH-TTSS--GGG-------HHHHHHHHHHHHHHHT---TT-S-GGGSPPHHHHHHTTPPPPP-----S-------GGG--

Organism: Paramecium tetraurelia (NCBI:txid5888)

Solvent-accessible surface area (backbone atoms only — not comparable to full-atom values): 10087 Å² total; per-residue (Å²): 136,83,82,77,80,85,79,80,80,77,87,75,86,79,84,74,87,63,85,73,74,83,74,65,51,72,67,56,49,49,50,52,55,49,52,52,49,50,52,51,51,51,52,50,54,50,50,63,67,43,42,64,58,55,51,50,51,54,52,49,53,54,57,49,49,62,50,48,56,52,52,51,46,39,33,53,29,23,97,83,66,80,49,20,66,70,77,64,81,84,78,90,69,50,74,66,54,53,53,49,52,54,51,48,44,46,50,56,72,71,60,75,74,82,88,70,72,74,69,86,83,46,90,53,70,67,62,36,47,76,73,73,44,87,81,80,90,75,78,86,82,80,87,78,77,91,75,74,76,64,72,93,77,58,124

Mean predicted aligned error: 14.08 Å

pLDDT: mean 84.42, std 15.6, range [35.41, 97.56]

Radius of gyration: 42.05 Å; Cα contacts (8 Å, |Δi|>4): 39; chains: 1; bounding box: 53×72×110 Å